Protein AF-D1YHC1-F1 (afdb_monomer_lite)

Foldseek 3Di:
DVVVLVVLLVVLLVVLVVVLVVVLVVLLVVLVVVVVPPDDSVVVSVVVSVVSVVVSVVSSVVRSVVCVVPDDDDPPPDD

InterPro domains:
  IPR000185 Protein translocase subunit SecA [PTHR30612] (3-76)
  IPR011116 SecA Wing/Scaffold [PF07516] (1-72)
  IPR036266 SecA, Wing/Scaffold superfamily [SSF81886] (1-77)

pLDDT: mean 89.2, std 12.52, range [45.75, 98.62]

Secondary structure (DSSP, 8-state):
-HHHHHHHHHHHHHHHHHHHHHHHHHHHHHHHHHTTSSS-HHHHHHHHHHHHHHHHHHHHHHHHHHHHHH---------

Sequence (79 aa):
MLEFEKVVILRVVDERWTDHIDAMDQLRQSISLRGYGQLNPLVEYQEAGYRMFEEMISDIEFDATRLFMKAQIRQNISR

Organism: NCBI:txid679196

Radius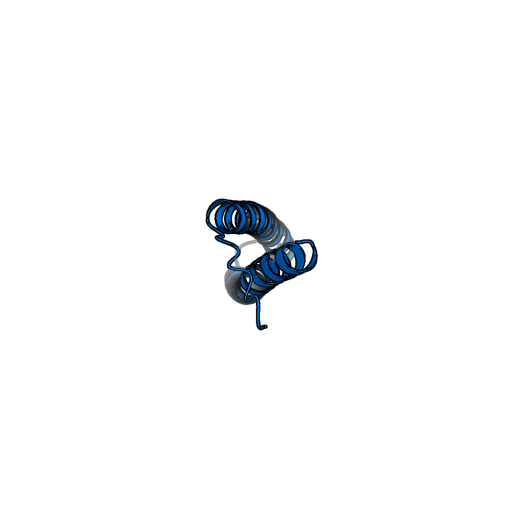 of gyration: 18.57 Å; chains: 1; bounding box: 43×20×55 Å

Structure (mmCIF, N/CA/C/O backbone):
data_AF-D1YHC1-F1
#
_entry.id   AF-D1YHC1-F1
#
loop_
_atom_site.group_PDB
_atom_site.id
_atom_site.type_symbol
_atom_site.label_atom_id
_atom_site.label_alt_id
_atom_site.label_comp_id
_atom_site.label_asym_id
_atom_site.label_entity_id
_atom_site.label_seq_id
_atom_site.pdbx_PDB_ins_code
_atom_site.Cartn_x
_atom_site.Cartn_y
_atom_site.Cartn_z
_atom_site.occupancy
_atom_site.B_iso_or_equiv
_atom_site.auth_seq_id
_atom_site.auth_comp_id
_atom_site.auth_asym_id
_atom_site.auth_atom_id
_atom_site.pdbx_PDB_model_num
ATOM 1 N N . MET A 1 1 ? -11.014 -5.022 23.892 1.00 79.62 1 MET A N 1
ATOM 2 C CA . MET A 1 1 ? -10.508 -3.739 23.334 1.00 79.62 1 MET A CA 1
ATOM 3 C C . MET A 1 1 ? -9.338 -4.025 22.407 1.00 79.62 1 MET A C 1
ATOM 5 O O . MET A 1 1 ? -9.469 -3.766 21.224 1.00 79.62 1 MET A O 1
ATOM 9 N N . LEU A 1 2 ? -8.295 -4.703 22.895 1.00 87.19 2 LEU A N 1
ATOM 10 C CA . LEU A 1 2 ? -7.180 -5.190 22.071 1.00 87.19 2 LEU A CA 1
ATOM 11 C C . LEU A 1 2 ? -7.607 -6.080 20.890 1.00 87.19 2 LEU A C 1
ATOM 13 O O . LEU A 1 2 ? -7.058 -5.930 19.803 1.00 87.19 2 LEU A O 1
ATOM 17 N N . GLU A 1 3 ? -8.578 -6.996 21.047 1.00 88.69 3 GLU A N 1
ATOM 18 C CA . GLU A 1 3 ? -9.034 -7.786 19.887 1.00 88.69 3 GLU A CA 1
ATOM 19 C C . GLU A 1 3 ? -9.727 -6.918 18.838 1.00 88.69 3 GLU A C 1
ATOM 21 O O . GLU A 1 3 ? -9.554 -7.140 17.646 1.00 88.69 3 GLU A O 1
ATOM 26 N N . PHE A 1 4 ? -10.477 -5.906 19.274 1.00 87.69 4 PHE A N 1
ATOM 27 C CA . PHE A 1 4 ? -11.134 -4.970 18.370 1.00 87.69 4 PHE A CA 1
ATOM 28 C C . PHE A 1 4 ? -10.105 -4.149 17.582 1.00 87.69 4 PHE A C 1
ATOM 30 O O . PHE A 1 4 ? -10.207 -4.066 16.363 1.00 87.69 4 PHE A O 1
ATOM 37 N N . GLU A 1 5 ? -9.079 -3.619 18.254 1.00 91.12 5 GLU A N 1
ATOM 38 C CA . GLU A 1 5 ? -7.980 -2.893 17.605 1.00 91.12 5 GLU A CA 1
ATOM 39 C C . GLU A 1 5 ? -7.265 -3.745 16.560 1.00 91.12 5 GLU A C 1
ATOM 41 O O . GLU A 1 5 ? -7.092 -3.310 15.421 1.00 91.12 5 GLU A O 1
ATOM 46 N N . LYS A 1 6 ? -6.931 -4.991 16.913 1.00 93.88 6 LYS A N 1
ATOM 47 C CA . LYS A 1 6 ? -6.319 -5.943 15.981 1.00 93.88 6 LYS A CA 1
ATOM 48 C C . LYS A 1 6 ? -7.203 -6.202 14.768 1.00 93.88 6 LYS A C 1
ATOM 50 O O . LYS A 1 6 ? -6.705 -6.159 13.651 1.00 93.88 6 LYS A O 1
ATOM 55 N N . VAL A 1 7 ? -8.496 -6.459 14.971 1.00 93.00 7 VAL A N 1
ATOM 56 C CA . VAL A 1 7 ? -9.434 -6.736 13.871 1.00 93.00 7 VAL A CA 1
ATOM 57 C C . VAL A 1 7 ? -9.560 -5.536 12.935 1.00 93.00 7 VAL A C 1
ATOM 59 O O . VAL A 1 7 ? -9.551 -5.716 11.721 1.00 93.00 7 VAL A O 1
ATOM 62 N N . VAL A 1 8 ? -9.654 -4.319 13.478 1.00 92.31 8 VAL A N 1
ATOM 63 C CA . VAL A 1 8 ? -9.747 -3.098 12.665 1.00 92.31 8 VAL A CA 1
ATOM 64 C C . VAL A 1 8 ? -8.473 -2.886 11.855 1.00 92.31 8 VAL A C 1
ATOM 66 O O . VAL A 1 8 ? -8.564 -2.712 10.644 1.00 92.31 8 VAL A O 1
ATOM 69 N N . ILE A 1 9 ? -7.300 -2.949 12.491 1.00 95.69 9 ILE A N 1
ATOM 70 C CA . ILE A 1 9 ? -6.018 -2.740 11.803 1.00 95.69 9 ILE A CA 1
ATOM 71 C C . ILE A 1 9 ? -5.810 -3.800 10.724 1.00 95.69 9 ILE A C 1
ATOM 73 O O . ILE A 1 9 ? -5.516 -3.449 9.588 1.00 95.69 9 ILE A O 1
ATOM 77 N N . LEU A 1 10 ? -6.008 -5.083 11.050 1.00 97.31 10 LEU A N 1
ATOM 78 C CA . LEU A 1 10 ? -5.837 -6.171 10.086 1.00 97.31 10 LEU A CA 1
ATOM 79 C C . LEU A 1 10 ? -6.742 -5.994 8.872 1.00 97.31 10 LEU A C 1
ATOM 81 O O . LEU A 1 10 ? -6.285 -6.188 7.755 1.00 97.31 10 LEU A O 1
ATOM 85 N N . ARG A 1 11 ? -7.997 -5.580 9.076 1.00 96.12 11 ARG A N 1
ATOM 86 C CA . ARG A 1 11 ? -8.930 -5.355 7.972 1.00 96.12 11 ARG A CA 1
ATOM 87 C C . ARG A 1 11 ? -8.475 -4.228 7.045 1.00 96.12 11 ARG A C 1
ATOM 89 O O . ARG A 1 11 ? -8.536 -4.394 5.836 1.00 96.12 11 ARG A O 1
ATOM 96 N N . VAL A 1 12 ? -8.036 -3.100 7.605 1.00 97.62 12 VAL A N 1
ATOM 97 C CA . VAL A 1 12 ? -7.573 -1.954 6.804 1.00 97.62 12 VAL A CA 1
ATOM 98 C C . VAL A 1 12 ? -6.294 -2.304 6.048 1.00 97.62 12 VAL A C 1
ATOM 100 O O . VAL A 1 12 ? -6.175 -1.992 4.868 1.00 97.62 12 VAL A O 1
ATOM 103 N N . VAL A 1 13 ? -5.349 -2.973 6.712 1.00 98.25 13 VAL A N 1
ATOM 104 C CA . VAL A 1 13 ? -4.094 -3.406 6.086 1.00 98.25 13 VAL A CA 1
ATOM 105 C C . VAL A 1 13 ? -4.364 -4.384 4.946 1.00 98.25 13 VAL A C 1
ATOM 107 O O . VAL A 1 13 ? -3.796 -4.213 3.876 1.00 98.25 13 VAL A O 1
ATOM 110 N N . ASP A 1 14 ? -5.229 -5.377 5.155 1.00 98.44 14 ASP A N 1
ATOM 111 C CA . ASP A 1 14 ? -5.556 -6.396 4.149 1.00 98.44 14 ASP A CA 1
ATOM 112 C C . ASP A 1 14 ? -6.187 -5.785 2.889 1.00 98.44 14 ASP A C 1
ATOM 114 O O . ASP A 1 14 ? -5.763 -6.084 1.773 1.00 98.44 14 ASP A O 1
ATOM 118 N N . GLU A 1 15 ? -7.132 -4.857 3.067 1.00 97.94 15 GLU A N 1
ATOM 119 C CA . GLU A 1 15 ? -7.770 -4.125 1.968 1.00 97.94 15 GLU A CA 1
ATOM 120 C C . GLU A 1 15 ? -6.740 -3.302 1.178 1.00 97.94 15 GLU A C 1
ATOM 122 O O . GLU A 1 15 ? -6.561 -3.505 -0.022 1.00 97.94 15 GLU A O 1
ATOM 127 N N . ARG A 1 16 ? -5.975 -2.444 1.865 1.00 98.25 16 ARG A N 1
ATOM 128 C CA . ARG A 1 16 ? -5.006 -1.546 1.219 1.00 98.25 16 ARG A CA 1
ATOM 129 C C . ARG A 1 16 ? -3.831 -2.280 0.582 1.00 98.25 16 ARG A C 1
ATOM 131 O O . ARG A 1 16 ? -3.356 -1.868 -0.473 1.00 98.25 16 ARG A O 1
ATOM 138 N N . TRP A 1 17 ? -3.377 -3.370 1.193 1.00 98.44 17 TRP A N 1
ATOM 139 C CA . TRP A 1 17 ? -2.322 -4.206 0.633 1.00 98.44 17 TRP A CA 1
ATOM 140 C C . TRP A 1 17 ? -2.782 -4.926 -0.634 1.00 98.44 17 TRP A C 1
ATOM 142 O O . TRP A 1 17 ? -2.035 -4.964 -1.609 1.00 98.44 17 TRP A O 1
ATOM 152 N N . THR A 1 18 ? -4.003 -5.467 -0.643 1.00 98.31 18 THR A N 1
ATOM 153 C CA . THR A 1 18 ? -4.558 -6.141 -1.826 1.00 98.31 18 THR A CA 1
ATOM 154 C C . THR A 1 18 ? -4.640 -5.177 -3.009 1.00 98.31 18 THR A C 1
ATOM 156 O O . THR A 1 18 ? -4.095 -5.470 -4.074 1.00 98.31 18 THR A O 1
ATOM 159 N N . ASP A 1 19 ? -5.198 -3.985 -2.786 1.00 98.31 19 ASP A N 1
ATOM 160 C CA . ASP A 1 19 ? -5.275 -2.936 -3.806 1.00 98.31 19 ASP A CA 1
ATOM 161 C C . ASP A 1 19 ? -3.882 -2.506 -4.298 1.00 98.31 19 ASP A C 1
ATOM 163 O O . ASP A 1 19 ? -3.663 -2.305 -5.495 1.00 98.31 19 ASP A O 1
ATOM 167 N N . HIS A 1 20 ? -2.908 -2.391 -3.386 1.00 98.50 20 HIS A N 1
ATOM 168 C CA . HIS A 1 20 ? -1.532 -2.048 -3.738 1.00 98.50 20 HIS A CA 1
ATOM 169 C C . HIS A 1 20 ? -0.876 -3.116 -4.620 1.00 98.50 20 HIS A C 1
ATOM 171 O O . HIS A 1 20 ? -0.209 -2.771 -5.593 1.00 98.50 20 HIS A O 1
ATOM 177 N N . ILE A 1 21 ? -1.070 -4.406 -4.328 1.00 98.38 21 ILE A N 1
ATOM 178 C CA . ILE A 1 21 ? -0.527 -5.493 -5.153 1.00 98.38 21 ILE A CA 1
ATOM 179 C C . ILE A 1 21 ? -1.119 -5.468 -6.565 1.00 98.38 21 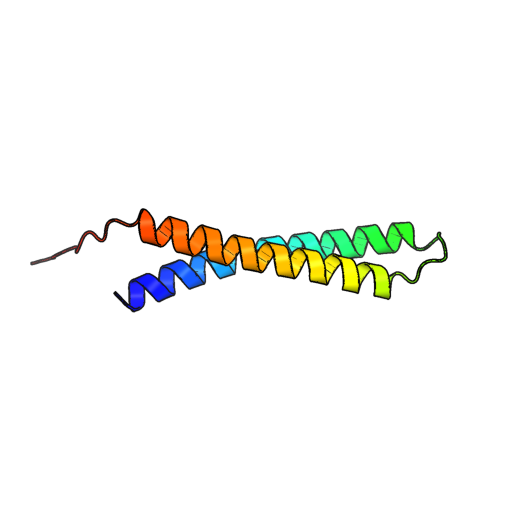ILE A C 1
ATOM 181 O O . ILE A 1 21 ? -0.363 -5.582 -7.536 1.00 98.38 21 ILE A O 1
ATOM 185 N N . ASP A 1 22 ? -2.427 -5.247 -6.696 1.00 98.31 22 ASP A N 1
ATOM 186 C CA . ASP A 1 22 ? -3.080 -5.114 -8.001 1.00 98.31 22 ASP A CA 1
ATOM 187 C C . ASP A 1 22 ? -2.535 -3.905 -8.777 1.00 98.31 22 ASP A C 1
ATOM 189 O O . ASP A 1 22 ? -2.220 -3.999 -9.969 1.00 98.31 22 ASP A O 1
ATOM 193 N N . ALA A 1 23 ? -2.344 -2.773 -8.096 1.00 98.00 23 ALA A N 1
ATOM 194 C CA . ALA A 1 23 ? -1.757 -1.579 -8.691 1.00 98.00 23 ALA A CA 1
ATOM 195 C C . ALA A 1 23 ? -0.286 -1.794 -9.105 1.00 98.00 23 ALA A C 1
ATOM 197 O O . ALA A 1 23 ? 0.138 -1.318 -10.161 1.00 98.00 23 ALA A O 1
ATOM 198 N N . MET A 1 24 ? 0.489 -2.552 -8.325 1.00 98.00 24 MET A N 1
ATOM 199 C CA . MET A 1 24 ? 1.872 -2.914 -8.650 1.00 98.00 24 MET A CA 1
ATOM 200 C C . MET A 1 24 ? 1.961 -3.844 -9.865 1.00 98.00 24 MET A C 1
ATOM 202 O O . MET A 1 24 ? 2.869 -3.689 -10.690 1.00 98.00 24 MET A O 1
ATOM 206 N N . ASP A 1 25 ? 1.011 -4.767 -10.039 1.00 97.06 25 ASP A N 1
ATOM 207 C CA . ASP A 1 25 ? 0.953 -5.591 -11.249 1.00 97.06 25 ASP A CA 1
ATOM 208 C C . ASP A 1 25 ? 0.646 -4.748 -12.496 1.00 97.06 25 ASP A C 1
ATOM 210 O O . ASP A 1 25 ? 1.335 -4.864 -13.516 1.00 97.06 25 ASP A O 1
ATOM 214 N N . GLN A 1 26 ? -0.310 -3.820 -12.398 1.00 96.00 26 GLN A N 1
ATOM 215 C CA . GLN A 1 26 ? -0.610 -2.871 -13.475 1.00 96.00 26 GLN A CA 1
ATOM 216 C C . GLN A 1 26 ? 0.597 -1.980 -13.804 1.00 96.00 26 GLN A C 1
ATOM 218 O O . GLN A 1 26 ? 0.931 -1.783 -14.979 1.00 96.00 26 GLN A O 1
ATOM 223 N N . LEU A 1 27 ? 1.299 -1.477 -12.782 1.00 95.25 27 LEU A N 1
ATOM 224 C CA . LEU A 1 27 ? 2.509 -0.675 -12.950 1.00 95.25 27 LEU A CA 1
ATOM 225 C C . LEU A 1 27 ? 3.569 -1.453 -13.734 1.00 95.25 27 LEU A C 1
ATOM 227 O O . LEU A 1 27 ? 4.096 -0.936 -14.724 1.00 95.25 27 LEU A O 1
ATOM 231 N N . ARG A 1 28 ? 3.830 -2.705 -13.340 1.00 93.12 28 ARG A N 1
ATOM 232 C CA . ARG A 1 28 ? 4.784 -3.602 -14.004 1.00 93.12 28 ARG A CA 1
ATOM 233 C C . ARG A 1 28 ? 4.460 -3.785 -15.486 1.00 93.12 28 ARG A C 1
ATOM 235 O O . ARG A 1 28 ? 5.354 -3.665 -16.326 1.00 93.12 28 ARG A O 1
ATOM 242 N N . GLN A 1 29 ? 3.191 -4.033 -15.815 1.00 91.56 29 GLN A N 1
ATOM 243 C CA . GLN A 1 29 ? 2.741 -4.171 -17.202 1.00 91.56 29 GLN A CA 1
ATOM 244 C C . GLN A 1 29 ? 2.928 -2.860 -17.985 1.00 91.56 29 GLN A C 1
ATOM 246 O O . GLN A 1 29 ? 3.452 -2.872 -19.100 1.00 91.56 29 GLN A O 1
ATOM 251 N N . SER A 1 30 ? 2.580 -1.715 -17.386 1.00 89.25 30 SER A N 1
ATOM 252 C CA . SER A 1 30 ? 2.690 -0.403 -18.037 1.00 89.25 30 SER A CA 1
ATOM 253 C C . SER A 1 30 ? 4.140 0.004 -18.337 1.00 89.25 30 SER A C 1
ATOM 255 O O . SER A 1 30 ? 4.427 0.507 -19.423 1.00 89.25 30 SER A O 1
ATOM 257 N N . ILE A 1 31 ? 5.067 -0.258 -17.411 1.00 88.19 31 ILE A N 1
ATOM 258 C CA . ILE A 1 31 ? 6.494 0.056 -17.558 1.00 88.19 31 ILE A CA 1
ATOM 259 C C . ILE A 1 31 ? 7.129 -0.828 -18.635 1.00 88.19 31 ILE A C 1
ATOM 261 O O . ILE A 1 31 ? 7.900 -0.340 -19.462 1.00 88.19 31 ILE A O 1
ATOM 265 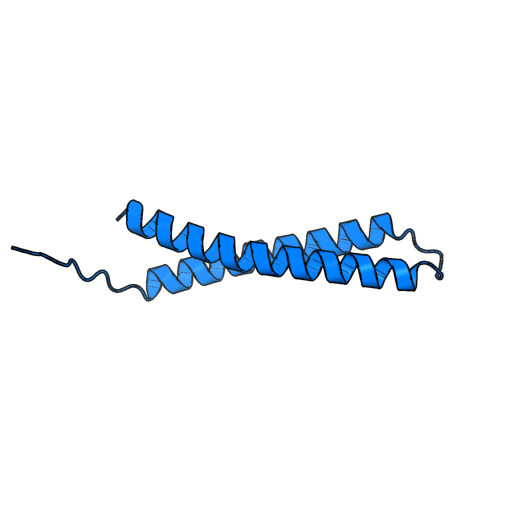N N . SER A 1 32 ? 6.748 -2.109 -18.696 1.00 79.25 32 SER A N 1
ATOM 266 C CA . SER A 1 32 ? 7.225 -3.013 -19.749 1.00 79.25 32 SER A CA 1
ATOM 267 C C . SER A 1 32 ? 6.846 -2.533 -21.155 1.00 79.25 32 SER A C 1
ATOM 269 O O . SER A 1 32 ? 7.598 -2.773 -22.096 1.00 79.25 32 SER A O 1
ATOM 271 N N . LEU A 1 33 ? 5.708 -1.847 -21.311 1.00 78.25 33 LEU A N 1
ATOM 272 C CA . LEU A 1 33 ? 5.271 -1.274 -22.590 1.00 78.25 33 LEU A CA 1
ATOM 273 C C . LEU A 1 33 ? 6.006 0.037 -22.934 1.00 78.25 33 LEU A C 1
ATOM 275 O O . LEU A 1 33 ? 6.160 0.360 -24.112 1.00 78.25 33 LEU A O 1
ATOM 279 N N . ARG A 1 34 ? 6.488 0.780 -21.924 1.00 73.12 34 ARG A N 1
ATOM 280 C CA . ARG A 1 34 ? 7.221 2.056 -22.075 1.00 73.12 34 ARG A CA 1
ATOM 281 C C . ARG A 1 34 ? 8.736 1.906 -22.256 1.00 73.12 34 ARG A C 1
ATOM 283 O O . ARG A 1 34 ? 9.391 2.873 -22.643 1.00 73.12 34 ARG A O 1
ATOM 290 N N . GLY A 1 35 ? 9.293 0.709 -22.054 1.00 63.50 35 GLY A N 1
ATOM 291 C CA . GLY A 1 35 ? 10.736 0.415 -22.099 1.00 63.50 35 GLY A CA 1
ATOM 292 C C . GLY A 1 35 ? 11.477 0.709 -23.418 1.00 63.50 35 GLY A C 1
ATOM 293 O O . GLY A 1 35 ? 12.681 0.486 -23.498 1.00 63.50 35 GLY A O 1
ATOM 294 N N . TYR A 1 36 ? 10.807 1.244 -24.442 1.00 57.19 36 TYR A N 1
ATOM 295 C CA . TYR A 1 36 ? 11.443 1.727 -25.674 1.00 57.19 36 TYR A CA 1
ATOM 296 C C . TYR A 1 36 ? 12.169 3.081 -25.511 1.00 57.19 36 TYR A C 1
ATOM 298 O O . TYR A 1 36 ? 12.884 3.499 -26.421 1.00 57.19 36 TYR A O 1
ATOM 306 N N . GLY A 1 37 ? 12.017 3.771 -24.373 1.00 66.12 37 GLY A N 1
ATOM 307 C CA . GLY A 1 37 ? 12.486 5.147 -24.166 1.00 66.12 37 GLY A CA 1
ATOM 308 C C . GLY A 1 37 ? 13.691 5.326 -23.235 1.00 66.12 37 GLY A C 1
ATOM 309 O O . GLY A 1 37 ? 13.576 6.111 -22.307 1.00 66.12 37 GLY A O 1
ATOM 310 N N . GLN A 1 38 ? 14.822 4.642 -23.461 1.00 67.81 38 GLN A N 1
ATOM 311 C CA . GLN A 1 38 ? 16.162 4.880 -22.850 1.00 67.81 38 GLN A CA 1
ATOM 312 C C . GLN A 1 38 ? 16.312 4.873 -21.304 1.00 67.81 38 GLN A C 1
ATOM 314 O O . GLN A 1 38 ? 17.434 4.736 -20.817 1.00 67.81 38 GLN A O 1
ATOM 319 N N . LEU A 1 39 ? 15.240 5.000 -20.524 1.00 72.25 39 LEU A N 1
ATOM 320 C CA . LEU A 1 39 ? 15.217 4.913 -19.065 1.00 72.25 39 LEU A CA 1
ATOM 321 C C . LEU A 1 39 ? 15.204 3.449 -18.624 1.00 72.25 39 LEU A C 1
ATOM 323 O O . LEU A 1 39 ? 14.589 2.604 -19.273 1.00 72.25 39 LEU A O 1
ATOM 327 N N . ASN A 1 40 ? 15.887 3.146 -17.517 1.00 86.12 40 ASN A N 1
ATOM 328 C CA . ASN A 1 40 ? 15.948 1.793 -16.972 1.00 86.12 40 ASN A CA 1
ATOM 329 C C . ASN A 1 40 ? 14.589 1.417 -16.339 1.00 86.12 40 ASN A C 1
ATOM 331 O O . ASN A 1 40 ? 14.255 1.972 -15.288 1.00 86.12 40 ASN A O 1
ATOM 335 N N . PRO A 1 41 ? 13.835 0.453 -16.908 1.00 88.94 41 PRO A N 1
ATOM 336 C CA . PRO A 1 41 ? 12.501 0.086 -16.424 1.00 88.94 41 PRO A CA 1
ATOM 337 C C . PRO A 1 41 ? 12.486 -0.379 -14.963 1.00 88.94 41 PRO A C 1
ATOM 339 O O . PRO A 1 41 ? 11.507 -0.178 -14.248 1.00 88.94 41 PRO A O 1
ATOM 342 N N . LEU A 1 42 ? 13.585 -0.983 -14.498 1.00 89.81 42 LEU A N 1
ATOM 343 C CA . LEU A 1 42 ? 13.710 -1.439 -13.116 1.00 89.81 42 LEU A CA 1
ATOM 344 C C . LEU A 1 42 ? 13.737 -0.264 -12.134 1.00 89.81 42 LEU A C 1
ATOM 346 O O . LEU A 1 42 ? 13.099 -0.335 -11.088 1.00 89.81 42 LEU A O 1
ATOM 350 N N . VAL A 1 43 ? 14.454 0.809 -12.480 1.00 91.50 43 VAL A N 1
ATOM 351 C CA . VAL A 1 43 ? 14.569 2.001 -11.627 1.00 91.50 43 VAL A CA 1
ATOM 352 C C . VAL A 1 43 ? 13.219 2.708 -11.540 1.00 91.50 43 VAL A C 1
ATOM 354 O O . VAL A 1 43 ? 12.767 3.019 -10.444 1.00 91.50 43 VAL A O 1
ATOM 357 N N . GLU A 1 44 ? 12.523 2.870 -12.670 1.00 90.56 44 GLU A N 1
ATOM 358 C CA . G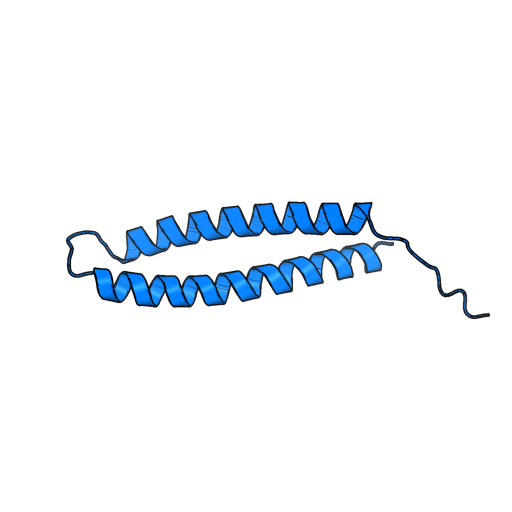LU A 1 44 ? 11.182 3.471 -12.695 1.00 90.56 44 GLU A CA 1
ATOM 359 C C . GLU A 1 44 ? 10.185 2.664 -11.849 1.00 90.56 44 GLU A C 1
ATOM 361 O O . GLU A 1 44 ? 9.421 3.242 -11.076 1.00 90.56 44 GLU A O 1
ATOM 366 N N . TYR A 1 45 ? 10.224 1.330 -11.946 1.00 94.12 45 TYR A N 1
ATOM 367 C CA . TYR A 1 45 ? 9.361 0.453 -11.153 1.00 94.12 45 TYR A CA 1
ATOM 368 C C . TYR A 1 45 ? 9.642 0.578 -9.654 1.00 94.12 45 TYR A C 1
ATOM 370 O O . TYR A 1 45 ? 8.707 0.664 -8.862 1.00 94.12 45 TYR A O 1
ATOM 378 N N . GLN A 1 46 ? 10.917 0.618 -9.260 1.00 95.31 46 GLN A N 1
ATOM 379 C CA . GLN A 1 46 ? 11.311 0.773 -7.860 1.00 95.31 46 GLN A CA 1
ATOM 380 C C . GLN A 1 46 ? 10.886 2.130 -7.297 1.00 95.31 46 GLN A C 1
ATOM 382 O O . GLN A 1 46 ? 10.288 2.181 -6.226 1.00 95.31 46 GLN A O 1
ATOM 387 N N . GLU A 1 47 ? 11.145 3.220 -8.019 1.00 95.38 47 GLU A N 1
ATOM 388 C CA . GLU A 1 47 ? 10.782 4.564 -7.569 1.00 95.38 47 GLU A CA 1
ATOM 389 C C . GLU A 1 47 ? 9.265 4.760 -7.493 1.00 95.38 47 GLU A C 1
ATOM 391 O O . GLU A 1 47 ? 8.757 5.296 -6.508 1.00 95.38 47 GLU A O 1
ATOM 396 N N . ALA A 1 48 ? 8.525 4.337 -8.522 1.00 95.81 48 ALA A N 1
ATOM 397 C CA . ALA A 1 48 ? 7.071 4.453 -8.534 1.00 95.81 48 ALA A CA 1
ATOM 398 C C . ALA A 1 48 ? 6.422 3.534 -7.495 1.00 95.81 48 ALA A C 1
ATOM 400 O O . ALA A 1 48 ? 5.555 3.987 -6.751 1.00 95.81 48 ALA A O 1
ATOM 401 N N . GLY A 1 49 ? 6.886 2.288 -7.390 1.00 97.69 49 GLY A N 1
ATOM 402 C CA . GLY A 1 49 ? 6.385 1.339 -6.402 1.00 97.69 49 GLY A CA 1
ATOM 403 C C . GLY A 1 49 ? 6.634 1.794 -4.968 1.00 97.69 49 GLY A C 1
ATOM 404 O O . GLY A 1 49 ? 5.743 1.681 -4.132 1.00 97.69 49 GLY A O 1
ATOM 405 N N . TYR A 1 50 ? 7.801 2.383 -4.687 1.00 98.19 50 TYR A N 1
ATOM 406 C CA . TYR A 1 50 ? 8.092 2.939 -3.366 1.00 98.19 50 TYR A CA 1
ATOM 407 C C . TYR A 1 50 ? 7.172 4.118 -3.019 1.00 98.19 50 TYR A C 1
ATOM 409 O O . TYR A 1 50 ? 6.610 4.142 -1.928 1.00 98.19 50 TYR A O 1
ATOM 417 N N . ARG A 1 51 ? 6.923 5.043 -3.960 1.00 98.44 51 ARG A N 1
ATOM 418 C CA . ARG A 1 51 ? 5.954 6.136 -3.743 1.00 98.44 51 ARG A CA 1
ATOM 419 C C . ARG A 1 51 ? 4.544 5.613 -3.451 1.00 98.44 51 ARG A C 1
ATOM 421 O O . ARG A 1 51 ? 3.900 6.089 -2.525 1.00 98.44 51 ARG A O 1
ATOM 428 N N . MET A 1 52 ? 4.085 4.619 -4.213 1.00 98.38 52 MET A N 1
ATOM 429 C CA . MET A 1 52 ? 2.775 3.987 -4.001 1.00 98.38 52 MET A CA 1
ATOM 430 C C . MET A 1 52 ? 2.697 3.256 -2.656 1.00 98.38 52 MET A C 1
ATOM 432 O O . MET A 1 52 ? 1.637 3.204 -2.038 1.00 98.38 52 MET A O 1
ATOM 436 N N . PHE A 1 53 ? 3.809 2.681 -2.196 1.00 98.50 53 PHE A N 1
ATOM 437 C CA . PHE A 1 53 ? 3.894 2.055 -0.882 1.00 98.50 53 PHE A CA 1
ATOM 438 C C . PHE A 1 53 ? 3.782 3.092 0.244 1.00 98.50 53 PHE A C 1
ATOM 440 O O . PHE A 1 53 ? 3.019 2.880 1.183 1.00 98.50 53 PHE A O 1
ATOM 447 N N . GLU A 1 54 ? 4.486 4.224 0.149 1.00 98.62 54 GLU A N 1
ATOM 448 C CA . GLU A 1 54 ? 4.372 5.310 1.136 1.00 98.62 54 GLU A CA 1
ATOM 449 C C . GLU A 1 54 ? 2.943 5.871 1.207 1.00 98.62 54 GLU A C 1
ATOM 451 O O . GLU A 1 54 ? 2.416 6.083 2.301 1.00 98.62 54 GLU A O 1
ATOM 456 N N . GLU A 1 55 ? 2.291 6.043 0.055 1.00 98.56 55 GLU A N 1
ATOM 457 C CA . GLU A 1 55 ? 0.885 6.454 -0.023 1.00 98.56 55 GLU A CA 1
ATOM 458 C C . GLU A 1 55 ? -0.046 5.429 0.644 1.00 98.56 55 GLU A C 1
ATOM 460 O O . GLU A 1 55 ? -0.857 5.797 1.493 1.00 98.56 55 GLU A O 1
ATOM 465 N N . MET A 1 56 ? 0.129 4.135 0.354 1.00 98.62 56 MET A N 1
ATOM 466 C CA . MET A 1 56 ? -0.642 3.057 0.984 1.00 98.62 56 MET A CA 1
ATOM 467 C C . MET A 1 56 ? -0.499 3.065 2.514 1.00 98.62 56 MET A C 1
ATOM 469 O O . MET A 1 56 ? -1.492 2.892 3.221 1.00 98.62 56 MET A O 1
ATOM 473 N N . ILE A 1 57 ? 0.711 3.269 3.045 1.00 98.50 57 ILE A N 1
ATOM 474 C CA . ILE A 1 57 ? 0.928 3.358 4.496 1.00 98.50 57 ILE A CA 1
ATOM 475 C C . ILE A 1 57 ? 0.177 4.559 5.086 1.00 98.50 57 ILE A C 1
ATOM 477 O O . ILE A 1 57 ? -0.511 4.403 6.096 1.00 98.50 57 ILE A O 1
ATOM 481 N N . SER A 1 58 ? 0.245 5.726 4.439 1.00 98.44 58 SER A N 1
ATOM 482 C CA . SER A 1 58 ? -0.483 6.919 4.890 1.00 98.44 58 SER A CA 1
ATOM 483 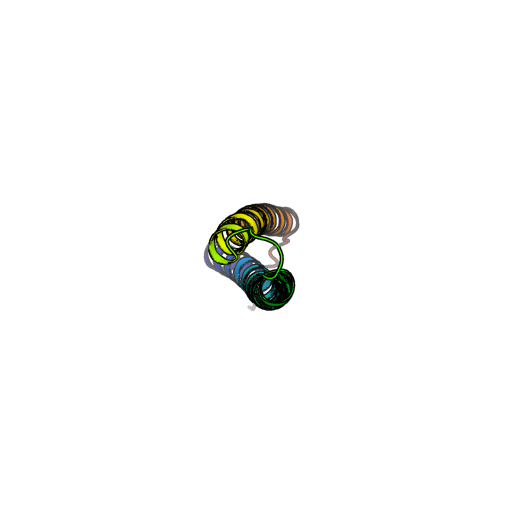C C . SER A 1 58 ? -2.001 6.700 4.899 1.00 98.44 58 SER A C 1
ATOM 485 O O . SER A 1 58 ? -2.681 7.065 5.863 1.00 98.44 58 SER A O 1
ATOM 487 N N . ASP A 1 59 ? -2.524 6.032 3.871 1.00 98.25 59 ASP A N 1
ATOM 488 C CA . ASP A 1 59 ? -3.935 5.668 3.763 1.00 98.25 59 ASP A CA 1
ATOM 489 C C . ASP A 1 59 ? -4.373 4.691 4.863 1.00 98.25 59 ASP A C 1
ATOM 491 O O . ASP A 1 59 ? -5.435 4.874 5.466 1.00 98.25 59 ASP A O 1
ATOM 495 N N . ILE A 1 60 ? -3.549 3.680 5.171 1.00 98.31 60 ILE A N 1
ATOM 496 C CA . ILE A 1 60 ? -3.802 2.731 6.265 1.00 98.31 60 ILE A CA 1
ATOM 497 C C . ILE A 1 60 ? -3.908 3.472 7.602 1.00 98.31 60 ILE A C 1
ATOM 499 O O . ILE A 1 60 ? -4.856 3.248 8.360 1.00 98.31 60 ILE A O 1
ATOM 503 N N . GLU A 1 61 ? -2.958 4.360 7.904 1.00 97.50 61 GLU A N 1
ATOM 504 C CA . GLU A 1 61 ? -2.942 5.129 9.153 1.00 97.50 61 GLU A CA 1
ATOM 505 C C . GLU A 1 61 ? -4.172 6.036 9.282 1.00 97.50 61 GLU A C 1
ATOM 507 O O . GLU A 1 61 ? -4.801 6.105 10.350 1.00 97.50 61 GLU A O 1
ATOM 512 N N . PHE A 1 62 ? -4.551 6.698 8.187 1.00 97.69 62 PHE A N 1
ATOM 513 C CA . PHE A 1 62 ? -5.725 7.559 8.136 1.00 97.69 62 PHE A CA 1
ATOM 514 C C . PHE A 1 62 ? -7.021 6.771 8.351 1.00 97.69 62 PHE A C 1
ATOM 516 O O . PHE A 1 62 ? -7.846 7.141 9.195 1.00 97.69 62 PHE A O 1
ATOM 523 N N . ASP A 1 63 ? -7.207 5.670 7.624 1.00 96.94 63 ASP A N 1
ATOM 524 C CA . ASP A 1 63 ? -8.425 4.868 7.695 1.00 96.94 63 ASP A CA 1
ATOM 525 C C . ASP A 1 63 ? -8.569 4.148 9.035 1.00 96.94 63 ASP A C 1
ATOM 527 O O . ASP A 1 63 ? -9.661 4.160 9.615 1.00 96.94 63 ASP A O 1
ATOM 531 N N . ALA A 1 64 ? -7.483 3.584 9.572 1.00 95.75 64 ALA A N 1
ATOM 532 C CA . ALA A 1 64 ? -7.485 2.967 10.895 1.00 95.75 64 ALA A CA 1
ATOM 533 C C . ALA A 1 64 ? -7.889 3.988 11.969 1.00 95.75 64 ALA A C 1
ATOM 535 O O . ALA A 1 64 ? -8.815 3.744 12.748 1.00 95.75 64 ALA A O 1
ATOM 536 N N . THR A 1 65 ? -7.270 5.174 11.958 1.00 95.88 65 THR A N 1
ATOM 537 C CA . THR A 1 65 ? -7.598 6.264 12.889 1.00 95.88 65 THR A CA 1
ATOM 538 C C . THR A 1 65 ? -9.056 6.703 12.749 1.00 95.88 65 THR A C 1
ATOM 540 O O . THR A 1 65 ? -9.775 6.830 13.745 1.00 95.88 65 THR A O 1
ATOM 543 N N . ARG A 1 66 ? -9.539 6.878 11.513 1.00 95.31 66 ARG A N 1
ATOM 544 C CA . ARG A 1 66 ? -10.932 7.248 11.230 1.00 95.31 66 ARG A CA 1
ATOM 545 C C . ARG A 1 66 ? -11.913 6.206 11.757 1.00 95.31 66 ARG A C 1
ATOM 547 O O . ARG A 1 66 ? -12.951 6.577 12.310 1.00 95.31 66 ARG A O 1
ATOM 554 N N . LEU A 1 67 ? -11.618 4.921 11.571 1.00 92.88 67 LEU A N 1
ATOM 555 C CA . LEU A 1 67 ? -12.453 3.829 12.066 1.00 92.88 67 LEU A CA 1
ATOM 556 C C . LEU A 1 67 ? -12.473 3.80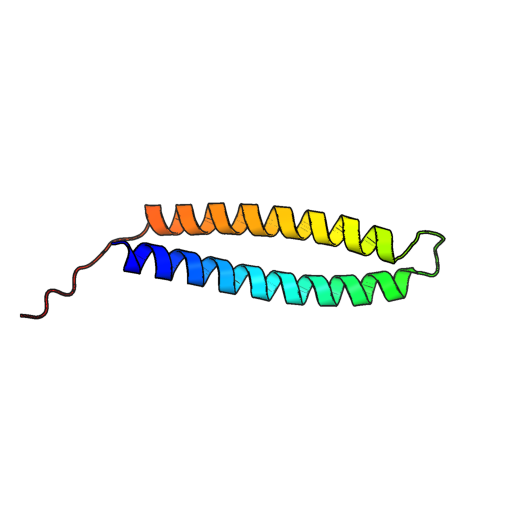1 13.590 1.00 92.88 67 LEU A C 1
ATOM 558 O O . LEU A 1 67 ? -13.556 3.703 14.160 1.00 92.88 67 LEU A O 1
ATOM 562 N N . PHE A 1 68 ? -11.328 3.977 14.252 1.00 92.81 68 PHE A N 1
ATOM 563 C CA . PHE A 1 68 ? -11.276 4.056 15.711 1.00 92.81 68 PHE A CA 1
ATOM 564 C C . PHE A 1 68 ? -12.080 5.225 16.273 1.00 92.81 68 PHE A C 1
ATOM 566 O O . PHE A 1 68 ? -12.841 5.036 17.219 1.00 92.81 68 PHE A O 1
ATOM 573 N N . MET A 1 69 ? -11.989 6.406 15.660 1.00 91.94 69 MET A N 1
ATOM 574 C CA . MET A 1 69 ? -12.750 7.579 16.099 1.00 91.94 69 MET A CA 1
ATOM 575 C C . MET A 1 69 ? -14.264 7.428 15.899 1.00 91.94 69 MET A C 1
ATOM 577 O O . MET A 1 69 ? -15.046 7.987 16.666 1.00 91.94 69 MET A O 1
ATOM 581 N N . LYS A 1 70 ? -14.695 6.696 14.865 1.00 90.25 70 LYS A N 1
ATOM 582 C CA . LYS A 1 70 ? -16.120 6.490 14.554 1.00 90.25 70 LYS A CA 1
ATOM 583 C C . LYS A 1 70 ? -16.721 5.253 15.220 1.00 90.25 70 LYS A C 1
ATOM 585 O O . LYS A 1 70 ? -17.945 5.118 15.250 1.00 90.25 70 LYS A O 1
ATOM 590 N N . ALA A 1 71 ? -15.898 4.333 15.710 1.00 87.44 71 ALA A N 1
ATOM 591 C CA . ALA A 1 71 ? -16.364 3.066 16.241 1.00 87.44 71 ALA A CA 1
ATOM 592 C C . ALA A 1 71 ? -17.174 3.252 17.527 1.00 87.44 71 ALA A C 1
ATOM 594 O O . ALA A 1 71 ? -16.711 3.821 18.512 1.00 87.44 71 ALA A O 1
ATOM 595 N N . GLN A 1 72 ? -18.380 2.688 17.543 1.00 81.75 72 GLN A N 1
ATOM 596 C CA . GLN A 1 72 ? -19.164 2.514 18.759 1.00 81.75 72 GLN A CA 1
ATOM 597 C C . GLN A 1 72 ? -19.140 1.041 19.148 1.00 81.75 72 GLN A C 1
ATOM 599 O O . GLN A 1 72 ? -19.770 0.203 18.503 1.00 81.75 72 GLN A O 1
ATOM 604 N N . ILE A 1 73 ? -18.409 0.716 20.214 1.00 75.94 73 ILE A N 1
ATOM 605 C CA . ILE A 1 73 ? -18.354 -0.649 20.735 1.00 75.94 73 ILE A CA 1
ATOM 606 C C . ILE A 1 73 ? -19.673 -0.933 21.457 1.00 75.94 73 ILE A C 1
ATOM 608 O O . ILE A 1 73 ? -19.861 -0.556 22.613 1.00 75.94 73 ILE A O 1
ATOM 612 N N . ARG A 1 74 ? -20.601 -1.618 20.784 1.00 74.88 74 ARG A N 1
ATOM 613 C CA . ARG A 1 74 ? -21.735 -2.248 21.465 1.00 74.88 74 ARG A CA 1
ATOM 614 C C . ARG A 1 74 ? -21.253 -3.557 22.065 1.00 74.88 74 ARG A C 1
ATOM 616 O O . ARG A 1 74 ? -20.958 -4.502 21.338 1.00 74.88 74 ARG A O 1
ATOM 623 N N . GLN A 1 75 ? -21.165 -3.616 23.390 1.00 66.50 75 GLN A N 1
ATOM 624 C CA . GLN A 1 75 ? -20.994 -4.899 24.053 1.00 66.50 75 GLN A CA 1
ATOM 625 C C . GLN A 1 75 ? -22.290 -5.688 23.882 1.00 66.50 75 GLN A C 1
ATOM 627 O O . GLN A 1 75 ? -23.323 -5.318 24.438 1.00 66.50 75 GLN A O 1
ATOM 632 N N . ASN A 1 76 ? -22.243 -6.769 23.104 1.00 60.31 76 ASN A N 1
ATOM 633 C CA . ASN A 1 76 ? -23.276 -7.794 23.163 1.00 60.31 76 ASN A CA 1
ATOM 634 C C . ASN A 1 76 ? -23.140 -8.499 24.517 1.00 60.31 76 ASN A C 1
ATOM 636 O O . ASN A 1 76 ? -22.509 -9.547 24.622 1.00 60.31 76 ASN A O 1
ATOM 640 N N . ILE A 1 77 ? -23.704 -7.891 25.564 1.00 57.12 77 ILE A N 1
ATOM 641 C CA . ILE A 1 77 ? -23.916 -8.539 26.858 1.00 57.12 77 ILE A CA 1
ATOM 642 C C . ILE A 1 77 ? -25.039 -9.553 26.631 1.00 57.12 77 ILE A C 1
ATOM 644 O O . ILE A 1 77 ? -26.218 -9.254 26.814 1.00 57.12 77 ILE A O 1
ATOM 648 N N . SER A 1 78 ? -24.675 -10.735 26.141 1.00 54.88 78 SER A N 1
ATOM 649 C CA . SER A 1 78 ? -25.566 -11.890 26.208 1.00 54.88 78 SER A CA 1
ATOM 650 C C . SER A 1 78 ? -25.553 -12.373 27.657 1.00 54.88 78 SER A C 1
ATOM 652 O O . SER A 1 78 ? -24.481 -12.635 28.202 1.00 54.88 78 SER A O 1
ATOM 654 N N . ARG A 1 79 ? -26.739 -12.358 28.274 1.00 45.75 79 ARG A N 1
ATOM 655 C CA . ARG A 1 79 ? -27.023 -12.903 29.609 1.00 45.75 79 ARG A CA 1
ATOM 656 C C . ARG A 1 79 ? -26.780 -14.403 29.667 1.00 45.75 79 ARG A C 1
ATOM 658 O O . ARG A 1 79 ? -27.079 -15.066 28.650 1.00 45.75 79 ARG A O 1
#